Protein AF-C2ENM9-F1 (afdb_monomer_lite)

Radius of gyration: 16.43 Å; chains: 1; bounding box: 48×27×36 Å

Sequence (86 aa):
MTKQKYNKGLYSNNYSYTYKSNVPNELSDFNMGQRNAYYDYKNKKHFKLYPKLLINFLNLISNHRLNEIKEYIDGYNYESKRLKSK

Secondary structure (DSSP, 8-state):
----------------------------HHHHHHHHHHHHHHTTPPPPPP-HHHHHHHHHHTTTTTHHHHHHHHHHHHHHHHHHT-

pLDDT: mean 76.21, std 21.7, range [38.03, 95.25]

Foldseek 3Di:
DDPDPPDDDPDDDPPPPPPPDPDPDPDQLLNVLLVVLVVCVVVVHDQDDDPLVVLVVVCVVVVNPCVSVNSSPNSNVVNNVVSVVD

Structure (mmCIF, N/CA/C/O backbone):
data_AF-C2ENM9-F1
#
_entry.id   AF-C2ENM9-F1
#
loop_
_atom_site.group_PDB
_atom_site.id
_atom_site.type_symbol
_atom_site.label_atom_id
_atom_site.label_alt_id
_atom_site.label_comp_id
_atom_site.label_asym_id
_atom_site.label_entity_id
_atom_site.label_seq_id
_atom_site.pdbx_PDB_ins_code
_atom_site.Cartn_x
_atom_site.Cartn_y
_atom_site.Cartn_z
_atom_site.occupancy
_atom_site.B_iso_or_equiv
_atom_site.auth_seq_id
_atom_site.auth_comp_id
_atom_site.auth_asym_id
_atom_site.auth_atom_id
_atom_site.pdbx_PDB_model_num
ATOM 1 N N . MET A 1 1 ? 34.328 8.861 -20.254 1.00 44.22 1 MET A N 1
ATOM 2 C CA . MET A 1 1 ? 33.995 7.943 -19.141 1.00 44.22 1 MET A CA 1
ATOM 3 C C . MET A 1 1 ? 33.681 8.779 -17.912 1.00 44.22 1 MET A C 1
ATOM 5 O O . MET A 1 1 ? 34.600 9.340 -17.338 1.00 44.22 1 MET A O 1
ATOM 9 N N . THR A 1 2 ? 32.409 8.896 -17.525 1.00 39.25 2 THR A N 1
ATOM 10 C CA . THR A 1 2 ? 32.025 9.727 -16.366 1.00 39.25 2 THR A CA 1
ATOM 11 C C . THR A 1 2 ? 30.946 9.041 -15.524 1.00 39.25 2 THR A C 1
ATOM 13 O O . THR A 1 2 ? 29.926 9.617 -15.170 1.00 39.25 2 THR A O 1
ATOM 16 N N . LYS A 1 3 ? 31.171 7.765 -15.194 1.00 44.66 3 LYS A N 1
ATOM 17 C CA . LYS A 1 3 ? 30.583 7.127 -14.007 1.00 44.66 3 LYS A CA 1
ATOM 18 C C . LYS A 1 3 ? 31.479 7.529 -12.841 1.00 44.66 3 LYS A C 1
ATOM 20 O O . LYS A 1 3 ? 32.575 6.992 -12.821 1.00 44.66 3 LYS A O 1
ATOM 25 N N . GLN A 1 4 ? 31.081 8.457 -11.957 1.00 47.44 4 GLN A N 1
ATOM 26 C CA . GLN A 1 4 ? 31.586 8.543 -10.558 1.00 47.44 4 GLN A CA 1
ATOM 27 C C . GLN A 1 4 ? 31.109 9.766 -9.732 1.00 47.44 4 GLN A C 1
ATOM 29 O O . GLN A 1 4 ? 31.831 10.239 -8.861 1.00 47.44 4 GLN A O 1
ATOM 34 N N . LYS A 1 5 ? 29.891 10.298 -9.919 1.00 45.44 5 LYS A N 1
ATOM 35 C CA . LYS A 1 5 ? 29.375 11.360 -9.015 1.00 45.44 5 LYS A CA 1
ATOM 36 C C . LYS A 1 5 ? 27.930 11.166 -8.545 1.00 45.44 5 LYS A C 1
ATOM 38 O O . LYS A 1 5 ? 27.218 12.132 -8.321 1.00 45.44 5 LYS A O 1
ATOM 43 N N . TYR A 1 6 ? 27.515 9.919 -8.327 1.00 40.25 6 TYR A N 1
ATOM 44 C CA . TYR A 1 6 ? 26.246 9.590 -7.656 1.00 40.25 6 TYR A CA 1
ATOM 45 C C . TYR A 1 6 ? 26.423 9.393 -6.139 1.00 40.25 6 TYR A C 1
ATOM 47 O O . TYR A 1 6 ? 25.794 8.542 -5.526 1.00 40.25 6 TYR A O 1
ATOM 55 N N . ASN A 1 7 ? 27.320 10.170 -5.532 1.00 48.47 7 ASN A N 1
ATOM 56 C CA . ASN A 1 7 ? 27.545 10.180 -4.093 1.00 48.47 7 ASN A CA 1
ATOM 57 C C . ASN A 1 7 ? 27.649 11.626 -3.621 1.00 48.47 7 ASN A C 1
ATOM 59 O O . ASN A 1 7 ? 28.694 12.256 -3.783 1.00 48.47 7 ASN A O 1
ATOM 63 N N . LYS A 1 8 ? 26.554 12.134 -3.053 1.00 43.59 8 LYS A N 1
ATOM 64 C CA . LYS A 1 8 ? 26.542 12.955 -1.834 1.00 43.59 8 LYS A CA 1
ATOM 65 C C . LYS A 1 8 ? 25.095 13.271 -1.473 1.00 43.59 8 LYS A C 1
ATOM 67 O O . LYS A 1 8 ? 24.466 14.153 -2.049 1.00 43.59 8 LYS A O 1
ATOM 72 N N . GL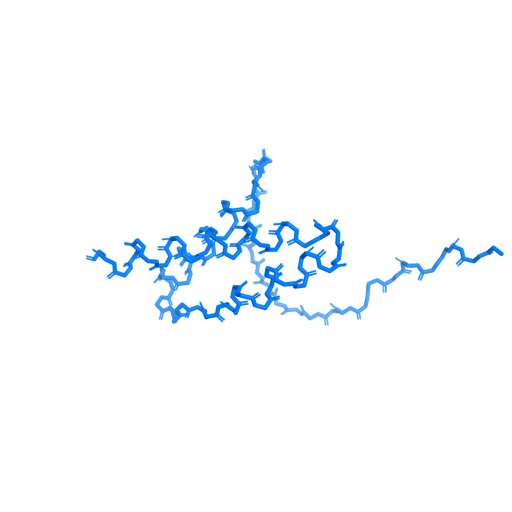Y A 1 9 ? 24.582 12.487 -0.527 1.00 48.34 9 GLY A N 1
ATOM 73 C CA . GLY A 1 9 ? 23.303 12.711 0.125 1.00 48.34 9 GLY A CA 1
ATOM 74 C C . GLY A 1 9 ? 23.298 14.049 0.854 1.00 48.34 9 GLY A C 1
ATOM 75 O O . GLY A 1 9 ? 23.970 14.220 1.867 1.00 48.34 9 GLY A O 1
ATOM 76 N N . LEU A 1 10 ? 22.523 14.987 0.324 1.00 43.31 10 LEU A N 1
ATOM 77 C CA . LEU A 1 10 ? 22.242 16.277 0.939 1.00 43.31 10 LEU A CA 1
ATOM 78 C C . LEU A 1 10 ? 20.735 16.522 0.907 1.00 43.31 10 LEU A C 1
ATOM 80 O O . LEU A 1 10 ? 20.250 17.384 0.191 1.00 43.31 10 LEU A O 1
ATOM 84 N N . TYR A 1 11 ? 19.999 15.748 1.698 1.00 40.25 11 TYR A N 1
ATOM 85 C CA . TYR A 1 11 ? 18.737 16.207 2.271 1.00 40.25 11 TYR A CA 1
ATOM 86 C C . TYR A 1 11 ? 18.724 15.801 3.741 1.00 40.25 11 TYR A C 1
ATOM 88 O O . TYR A 1 11 ? 18.190 14.770 4.139 1.00 40.25 11 TYR A O 1
ATOM 96 N N . SER A 1 12 ? 19.391 16.631 4.543 1.00 46.03 12 SER A N 1
ATOM 97 C CA . SER A 1 12 ? 19.163 16.703 5.980 1.00 46.03 12 SER A CA 1
ATOM 98 C C . SER A 1 12 ? 17.758 17.262 6.189 1.00 46.03 12 SER A C 1
ATOM 100 O O . SER A 1 12 ? 17.528 18.456 6.024 1.00 46.03 12 SER A O 1
ATOM 102 N N . ASN A 1 13 ? 16.809 16.387 6.504 1.00 40.16 13 ASN A N 1
ATOM 103 C CA . ASN A 1 13 ? 15.568 16.772 7.157 1.00 40.16 13 ASN A CA 1
ATOM 104 C C . ASN A 1 13 ? 15.418 15.883 8.387 1.00 40.16 13 ASN A C 1
ATOM 106 O O . ASN A 1 13 ? 15.205 14.675 8.281 1.00 40.16 13 ASN A O 1
ATOM 110 N N . ASN A 1 14 ? 15.579 16.507 9.553 1.00 44.38 14 ASN A N 1
ATOM 111 C CA . ASN A 1 14 ? 15.462 15.912 10.878 1.00 44.38 14 ASN A CA 1
ATOM 112 C C . ASN A 1 14 ? 14.011 15.497 11.177 1.00 44.38 14 ASN A C 1
ATOM 114 O O . ASN A 1 14 ? 13.337 16.099 12.009 1.00 44.38 14 ASN A O 1
ATOM 118 N N . TYR A 1 15 ? 13.532 14.441 10.527 1.00 39.19 15 TYR A N 1
ATOM 119 C CA . TYR A 1 15 ? 12.400 13.667 11.021 1.00 39.19 15 TYR A CA 1
ATOM 120 C C . TYR A 1 15 ? 12.964 12.473 11.779 1.00 39.19 15 TYR A C 1
ATOM 122 O O . TYR A 1 15 ? 13.360 11.474 11.180 1.00 39.19 15 TYR A O 1
ATOM 130 N N . SER A 1 16 ? 13.033 12.589 13.106 1.00 38.03 16 SER A N 1
ATOM 131 C CA . SER A 1 16 ? 13.407 11.476 13.979 1.00 38.03 16 SER A CA 1
ATOM 132 C C . SER A 1 16 ? 12.279 10.441 13.983 1.00 38.03 16 SER A C 1
ATOM 134 O O . SER A 1 16 ? 11.420 10.415 14.861 1.00 38.03 16 SER A O 1
ATOM 136 N N . TYR A 1 17 ? 12.242 9.609 12.947 1.00 38.06 17 TYR A N 1
ATOM 137 C CA . TYR A 1 17 ? 11.522 8.351 12.986 1.00 38.06 17 TYR A CA 1
ATOM 138 C C . TYR A 1 17 ? 12.447 7.327 13.637 1.00 38.06 17 TYR A C 1
ATOM 140 O O . TYR A 1 17 ? 13.395 6.828 13.033 1.00 38.06 17 TYR A O 1
ATOM 148 N N . THR A 1 18 ? 12.184 7.017 14.899 1.00 39.22 18 THR A N 1
ATOM 149 C CA . THR A 1 18 ? 12.853 5.938 15.619 1.00 39.22 18 THR A CA 1
ATOM 150 C C . THR A 1 18 ? 12.340 4.585 15.122 1.00 39.22 18 THR A C 1
ATOM 152 O O . THR A 1 18 ? 11.560 3.904 15.785 1.00 39.22 18 THR A O 1
ATOM 155 N N . TYR A 1 19 ? 12.794 4.149 13.945 1.00 43.78 19 TYR A N 1
ATOM 156 C CA . TYR A 1 19 ? 12.662 2.750 13.540 1.00 43.78 19 TYR A CA 1
ATOM 157 C C . TYR A 1 19 ? 13.718 1.935 14.299 1.00 43.78 19 TYR A C 1
ATOM 159 O O . TYR A 1 19 ? 14.821 1.695 13.812 1.00 43.78 19 TYR A O 1
ATOM 167 N N . LYS A 1 20 ? 13.411 1.505 15.529 1.00 43.41 20 LYS A N 1
ATOM 168 C CA . LYS A 1 20 ? 14.154 0.393 16.139 1.00 43.41 20 LYS A CA 1
ATOM 169 C C . LYS A 1 20 ? 13.839 -0.868 15.328 1.00 43.41 20 LYS A C 1
ATOM 171 O O . LYS A 1 20 ? 12.831 -1.517 15.584 1.00 43.41 20 LYS A O 1
ATOM 176 N N . SER A 1 21 ? 14.676 -1.206 14.349 1.00 40.22 21 SER A N 1
ATOM 177 C CA . SER A 1 21 ? 14.584 -2.472 13.615 1.00 40.22 21 SER A CA 1
ATOM 178 C C . SER A 1 21 ? 15.850 -3.294 13.833 1.00 40.22 21 SER A C 1
ATOM 180 O O . SER A 1 21 ? 16.766 -3.267 13.021 1.00 40.22 21 SER A O 1
ATOM 182 N N . ASN A 1 22 ? 15.885 -4.043 14.938 1.00 44.88 22 ASN A N 1
ATOM 183 C CA . ASN A 1 22 ? 16.851 -5.125 15.162 1.00 44.88 22 ASN A CA 1
ATOM 184 C C . ASN A 1 22 ? 16.301 -6.459 14.635 1.00 44.88 22 ASN A C 1
ATOM 186 O O . ASN A 1 22 ? 16.274 -7.446 15.363 1.00 44.88 22 ASN A O 1
ATOM 190 N N . VAL A 1 23 ? 15.814 -6.500 13.392 1.00 48.97 23 VAL A N 1
ATOM 191 C CA . VAL A 1 23 ? 15.514 -7.780 12.736 1.00 48.97 23 VAL A CA 1
ATOM 192 C C . VAL A 1 23 ? 15.879 -7.677 11.257 1.00 48.97 23 VAL A C 1
ATOM 194 O O . VAL A 1 23 ? 15.250 -6.886 10.548 1.00 48.97 23 VAL A O 1
ATOM 197 N N . PRO A 1 24 ? 16.853 -8.459 10.766 1.00 48.06 24 PRO A N 1
ATOM 198 C CA . PRO A 1 24 ? 17.055 -8.642 9.343 1.00 48.06 24 PRO A CA 1
ATOM 199 C C . PRO A 1 24 ? 15.977 -9.620 8.873 1.00 48.06 24 PRO A C 1
ATOM 201 O O . PRO A 1 24 ? 16.188 -10.824 8.825 1.00 48.06 24 PRO A O 1
ATOM 204 N N . ASN A 1 25 ? 14.773 -9.115 8.619 1.00 50.44 25 ASN A N 1
ATOM 205 C CA . ASN A 1 25 ? 13.816 -9.871 7.827 1.00 50.44 25 ASN A CA 1
ATOM 206 C C . ASN A 1 25 ? 13.989 -9.400 6.392 1.00 50.44 25 ASN A C 1
ATOM 208 O O . ASN A 1 25 ? 13.870 -8.201 6.139 1.00 50.44 25 ASN A O 1
ATOM 212 N N . GLU A 1 26 ? 14.243 -10.336 5.482 1.00 54.44 26 GLU A N 1
ATOM 213 C CA . GLU A 1 26 ? 14.006 -10.173 4.048 1.00 54.44 26 GLU A CA 1
ATOM 214 C C . GLU A 1 26 ? 12.523 -9.827 3.846 1.00 54.44 26 GLU A C 1
ATOM 216 O O . GLU A 1 26 ? 11.656 -10.669 3.613 1.00 54.44 26 GLU A O 1
ATOM 221 N N . LEU A 1 27 ? 12.181 -8.565 4.085 1.00 64.25 27 LEU A N 1
ATOM 222 C CA . LEU A 1 27 ? 10.831 -8.063 3.963 1.00 64.25 27 LEU A CA 1
ATOM 223 C C . LEU A 1 27 ? 10.611 -7.782 2.493 1.00 64.25 27 LEU A C 1
ATOM 225 O O . LEU A 1 27 ? 11.018 -6.737 2.003 1.00 64.25 27 LEU A O 1
ATOM 229 N N . SER A 1 28 ? 9.940 -8.717 1.821 1.00 87.38 28 SER A N 1
ATOM 230 C CA . SER A 1 28 ? 9.266 -8.438 0.553 1.00 87.38 28 SER A CA 1
ATOM 231 C C . SER A 1 28 ? 8.551 -7.085 0.639 1.00 87.38 28 SER A C 1
ATOM 233 O O . SER A 1 28 ? 7.906 -6.779 1.653 1.00 87.38 28 SER A O 1
ATOM 235 N N . ASP A 1 29 ? 8.627 -6.295 -0.431 1.00 91.00 29 ASP A N 1
ATOM 236 C CA . ASP A 1 29 ? 7.998 -4.976 -0.509 1.00 91.00 29 ASP A CA 1
ATOM 237 C C . ASP A 1 29 ? 6.499 -5.030 -0.202 1.00 91.00 29 ASP A C 1
ATOM 239 O O . ASP A 1 29 ? 5.948 -4.128 0.434 1.00 91.00 29 ASP A O 1
ATOM 243 N N . PHE A 1 30 ? 5.846 -6.146 -0.532 1.00 91.69 30 PHE A N 1
ATOM 244 C CA . PHE A 1 30 ? 4.463 -6.420 -0.158 1.00 91.69 30 PHE A CA 1
ATOM 245 C C . PHE A 1 30 ? 4.244 -6.389 1.363 1.00 91.69 30 PHE A C 1
ATOM 247 O O . PHE A 1 30 ? 3.336 -5.715 1.860 1.00 91.69 30 PHE A O 1
ATOM 254 N N . ASN A 1 31 ? 5.103 -7.060 2.134 1.00 92.62 31 ASN A N 1
ATOM 255 C CA . ASN A 1 31 ? 5.029 -7.055 3.597 1.00 92.62 31 ASN A CA 1
ATOM 256 C C . ASN A 1 31 ? 5.313 -5.659 4.166 1.00 92.62 31 ASN A C 1
ATOM 258 O O . ASN A 1 31 ? 4.720 -5.265 5.176 1.00 92.62 31 ASN A O 1
ATOM 262 N N . MET A 1 32 ? 6.190 -4.889 3.516 1.00 92.44 32 MET A N 1
ATOM 263 C CA . MET A 1 32 ? 6.441 -3.495 3.880 1.00 92.44 32 MET A CA 1
ATOM 264 C C . MET A 1 32 ? 5.189 -2.629 3.668 1.00 92.44 32 MET A C 1
ATOM 266 O O . MET A 1 32 ? 4.820 -1.849 4.552 1.00 92.44 32 MET A O 1
ATOM 270 N N . GLY A 1 33 ? 4.476 -2.832 2.557 1.00 92.88 33 GLY A N 1
ATOM 271 C CA . GLY A 1 33 ? 3.186 -2.204 2.276 1.00 92.88 33 GLY A CA 1
ATOM 272 C C . GLY A 1 33 ? 2.141 -2.492 3.352 1.00 92.88 33 GLY A C 1
ATOM 273 O O . GLY A 1 33 ? 1.534 -1.561 3.890 1.00 92.88 33 GLY A O 1
ATOM 274 N N . GLN A 1 34 ? 1.979 -3.764 3.732 1.00 95.12 34 GLN A N 1
ATOM 275 C CA . GLN A 1 34 ? 1.055 -4.154 4.804 1.00 95.12 34 GLN A CA 1
ATOM 276 C C . GLN A 1 34 ? 1.398 -3.474 6.133 1.00 95.12 34 GLN A C 1
ATOM 278 O O . GLN A 1 34 ? 0.533 -2.889 6.784 1.00 95.12 34 GLN A O 1
ATOM 283 N N . ARG A 1 35 ? 2.673 -3.499 6.538 1.00 94.00 35 ARG A N 1
ATOM 284 C CA . ARG A 1 35 ? 3.112 -2.875 7.797 1.00 94.00 35 ARG A CA 1
ATOM 285 C C . ARG A 1 35 ? 2.800 -1.383 7.836 1.00 94.00 35 ARG A C 1
ATOM 287 O O . ARG A 1 35 ? 2.345 -0.891 8.868 1.00 94.00 35 ARG A O 1
ATOM 294 N N . ASN A 1 36 ? 2.987 -0.681 6.722 1.00 93.94 36 ASN A N 1
ATOM 295 C CA . ASN A 1 36 ? 2.681 0.744 6.639 1.00 93.94 36 ASN A CA 1
ATOM 296 C C . ASN A 1 36 ? 1.175 1.023 6.708 1.00 93.94 36 ASN A C 1
ATOM 298 O O . ASN A 1 36 ? 0.768 1.941 7.417 1.00 93.94 36 ASN A O 1
ATOM 302 N N . ALA A 1 37 ? 0.337 0.214 6.056 1.00 93.75 37 ALA A N 1
ATOM 303 C CA . ALA A 1 37 ? -1.115 0.329 6.193 1.00 93.75 37 ALA A CA 1
ATOM 304 C C . ALA A 1 37 ? -1.568 0.075 7.640 1.00 93.75 37 ALA A C 1
ATOM 306 O O . ALA A 1 37 ? -2.353 0.847 8.190 1.00 93.75 37 ALA A O 1
ATOM 307 N N . TYR A 1 38 ? -1.028 -0.953 8.295 1.00 93.19 38 TYR A N 1
ATOM 308 C CA . TYR A 1 38 ? -1.317 -1.228 9.701 1.00 93.19 38 TYR A CA 1
ATOM 309 C C . TYR A 1 38 ? -0.865 -0.089 10.627 1.00 93.19 38 TYR A C 1
ATOM 311 O O . TYR A 1 38 ? -1.585 0.291 11.552 1.00 93.19 38 TYR A O 1
ATOM 319 N N . TYR A 1 39 ? 0.308 0.495 10.368 1.00 93.31 39 TYR A N 1
ATOM 320 C CA . TYR A 1 39 ? 0.787 1.666 11.095 1.00 93.31 39 TYR A CA 1
ATOM 321 C C . TYR A 1 39 ? -0.160 2.860 10.922 1.00 93.31 39 TYR A C 1
ATOM 323 O O . TYR A 1 39 ? -0.531 3.486 11.915 1.00 93.31 39 TYR A O 1
ATOM 331 N N . ASP A 1 40 ? -0.595 3.163 9.698 1.00 92.19 40 ASP A N 1
ATOM 332 C CA . ASP A 1 40 ? -1.541 4.254 9.444 1.00 92.19 40 ASP A CA 1
ATOM 333 C C . ASP A 1 40 ? -2.870 4.022 10.185 1.00 92.19 40 ASP A C 1
ATOM 335 O O . ASP A 1 40 ? -3.346 4.926 10.874 1.00 92.19 40 ASP A O 1
ATOM 339 N N . TYR A 1 41 ? -3.401 2.795 10.162 1.00 92.19 41 TYR A N 1
ATOM 340 C CA . TYR A 1 41 ? -4.599 2.416 10.920 1.00 92.19 41 TYR A CA 1
ATOM 341 C C . TYR A 1 41 ? -4.431 2.613 12.432 1.00 92.19 41 TYR A C 1
ATOM 343 O O . TYR A 1 41 ? -5.258 3.266 13.070 1.00 92.19 41 TYR A O 1
ATOM 351 N N . LYS A 1 42 ? -3.333 2.109 13.014 1.00 93.88 42 LYS A N 1
ATOM 352 C CA . LYS A 1 42 ? -3.051 2.231 14.455 1.00 93.88 42 LYS A CA 1
ATOM 353 C C . LYS A 1 42 ? -2.954 3.692 14.899 1.00 93.88 42 LYS A C 1
ATOM 355 O O . LYS A 1 42 ? -3.383 4.032 15.998 1.00 93.88 42 LYS A O 1
ATOM 360 N N . ASN A 1 43 ? -2.414 4.554 14.042 1.00 93.12 43 ASN A N 1
ATOM 361 C CA . ASN A 1 43 ? -2.295 5.987 14.303 1.00 93.12 43 ASN A CA 1
ATOM 362 C C . ASN A 1 43 ? -3.541 6.788 13.887 1.00 93.12 43 ASN A C 1
ATOM 364 O O . ASN A 1 43 ? -3.471 8.015 13.838 1.00 93.12 43 ASN A O 1
ATOM 368 N N . LYS A 1 44 ? -4.665 6.121 13.581 1.00 90.19 44 LYS A N 1
ATOM 369 C CA . LYS A 1 44 ? -5.931 6.738 13.144 1.00 90.19 44 LYS A CA 1
ATOM 370 C C . LYS A 1 44 ? -5.769 7.667 11.931 1.00 90.19 44 LYS A C 1
ATOM 372 O O . LYS A 1 44 ? -6.512 8.633 11.777 1.00 90.19 44 LYS A O 1
ATOM 377 N N . LYS A 1 45 ? -4.785 7.392 11.071 1.00 87.88 45 LYS A N 1
ATOM 378 C CA . LYS A 1 45 ? -4.576 8.124 9.820 1.00 87.88 45 LYS A CA 1
ATOM 379 C C . LYS A 1 45 ? -5.503 7.580 8.740 1.00 87.88 45 LYS A C 1
ATOM 381 O O . LYS A 1 45 ? -5.845 6.398 8.725 1.00 87.88 45 LYS A O 1
ATOM 386 N N . HIS A 1 46 ? -5.867 8.437 7.793 1.00 90.62 46 HIS A N 1
ATOM 387 C CA . HIS A 1 46 ? -6.556 7.992 6.588 1.00 90.62 46 HIS A CA 1
ATOM 388 C C . HIS A 1 46 ? -5.622 7.148 5.722 1.00 90.62 46 HIS A C 1
ATOM 390 O O . HIS A 1 46 ? -4.462 7.505 5.507 1.00 90.62 46 HIS A O 1
ATOM 396 N N . PHE A 1 47 ? -6.152 6.047 5.189 1.00 91.94 47 PHE A N 1
ATOM 397 C CA . PHE A 1 47 ? -5.424 5.235 4.223 1.00 91.94 47 PHE A CA 1
ATOM 398 C C . PHE A 1 47 ? -5.149 6.029 2.948 1.00 91.94 47 PHE A C 1
ATOM 400 O O . PHE A 1 47 ? -6.044 6.672 2.393 1.00 91.94 47 PHE A O 1
ATOM 407 N N . LYS A 1 48 ? -3.911 5.937 2.469 1.00 90.25 48 LYS A N 1
ATOM 408 C CA . LYS A 1 48 ? -3.479 6.561 1.220 1.00 90.25 48 LYS A CA 1
ATOM 409 C C . LYS A 1 48 ? -4.123 5.865 0.024 1.00 90.25 48 LYS A C 1
ATOM 411 O O . LYS A 1 48 ? -4.304 4.649 0.018 1.00 90.25 48 LYS A O 1
ATOM 416 N N . LEU A 1 49 ? -4.431 6.648 -1.006 1.00 89.62 49 LEU A N 1
ATOM 417 C CA . LEU A 1 49 ? -4.869 6.139 -2.300 1.00 89.62 49 LEU A CA 1
ATOM 418 C C . LEU A 1 49 ? -3.685 6.143 -3.258 1.00 89.62 49 LEU A C 1
ATOM 420 O O . LEU A 1 49 ? -3.117 7.189 -3.561 1.00 89.62 49 LEU A O 1
ATOM 424 N N . TYR A 1 50 ? -3.332 4.958 -3.740 1.00 86.25 50 TYR A N 1
ATOM 425 C CA . TYR A 1 50 ? -2.285 4.783 -4.733 1.00 86.25 50 TYR A CA 1
ATOM 426 C C . TYR A 1 50 ? -2.913 4.528 -6.108 1.00 86.25 50 TYR A C 1
ATOM 428 O O . TYR A 1 50 ? -3.749 3.625 -6.228 1.00 86.25 50 TYR A O 1
ATOM 436 N N . PRO A 1 51 ? -2.518 5.263 -7.165 1.00 87.94 51 PRO A N 1
ATOM 437 C CA . PRO A 1 51 ? -3.045 5.065 -8.511 1.00 87.94 51 PRO A CA 1
ATOM 438 C C . PRO A 1 51 ? -2.451 3.791 -9.136 1.00 87.94 51 PRO A C 1
ATOM 440 O O . PRO A 1 51 ?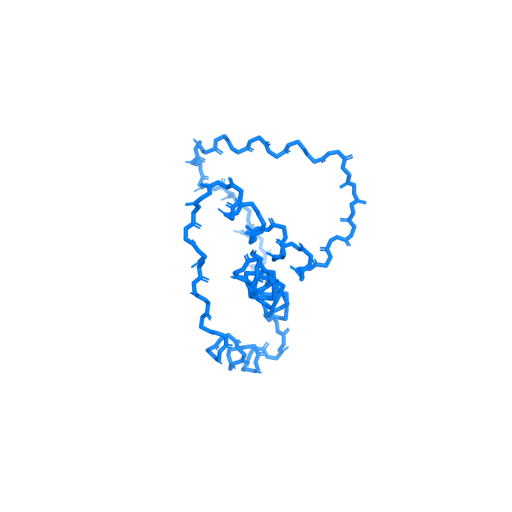 -1.559 3.843 -9.980 1.00 87.94 51 PRO A O 1
ATOM 443 N N . LYS A 1 52 ? -2.947 2.619 -8.717 1.00 86.44 52 LYS A N 1
ATOM 444 C CA . LYS A 1 52 ? -2.418 1.299 -9.108 1.00 86.44 52 LYS A CA 1
ATOM 445 C C . LYS A 1 52 ? -2.337 1.110 -10.627 1.00 86.44 52 LYS A C 1
ATOM 447 O O . LYS A 1 52 ? -1.358 0.561 -11.118 1.00 86.44 52 LYS A O 1
ATOM 452 N N . LEU A 1 53 ? -3.335 1.592 -11.371 1.00 87.38 53 LEU A N 1
ATOM 453 C CA . LEU A 1 53 ? -3.351 1.503 -12.836 1.00 87.38 53 LEU A CA 1
ATOM 454 C C . LEU A 1 53 ? -2.182 2.265 -13.473 1.00 87.38 53 LEU A C 1
ATOM 456 O O . LEU A 1 53 ? -1.509 1.722 -14.345 1.00 87.38 53 LEU A O 1
ATOM 460 N N . LEU A 1 54 ? -1.894 3.478 -12.990 1.00 87.56 54 LEU A N 1
ATOM 461 C CA . LEU A 1 54 ? -0.771 4.280 -13.472 1.00 87.56 54 LEU A CA 1
ATOM 462 C C . LEU A 1 54 ? 0.564 3.594 -13.169 1.00 87.56 54 LEU A C 1
ATOM 464 O O . LEU A 1 54 ? 1.417 3.493 -14.045 1.00 87.56 54 LEU A O 1
ATOM 468 N N . ILE A 1 55 ? 0.734 3.076 -11.950 1.00 87.94 55 ILE A N 1
ATOM 469 C CA . ILE A 1 55 ? 1.971 2.389 -11.559 1.00 87.94 55 ILE A CA 1
ATOM 470 C C . ILE A 1 55 ? 2.178 1.109 -12.365 1.00 87.94 55 ILE A C 1
ATOM 472 O O . ILE A 1 55 ? 3.288 0.852 -12.820 1.00 87.94 55 ILE A O 1
ATOM 476 N N . ASN A 1 56 ? 1.121 0.335 -12.612 1.00 86.62 56 ASN A N 1
ATOM 477 C CA . ASN A 1 56 ? 1.208 -0.851 -13.460 1.00 86.62 56 ASN A CA 1
ATOM 478 C C . ASN A 1 56 ? 1.631 -0.499 -14.891 1.00 86.62 56 ASN A C 1
ATOM 480 O O . ASN A 1 56 ? 2.486 -1.179 -15.455 1.00 86.62 56 ASN A O 1
ATOM 484 N N . PHE A 1 57 ? 1.067 0.571 -15.457 1.00 88.12 57 PHE A N 1
ATOM 485 C CA . PHE A 1 57 ? 1.426 1.052 -16.789 1.00 88.12 57 PHE A CA 1
ATOM 486 C C . PHE A 1 57 ? 2.892 1.499 -16.859 1.00 88.12 57 PHE A C 1
ATOM 488 O O . PHE A 1 57 ? 3.635 1.063 -17.736 1.00 88.12 57 PHE A O 1
ATOM 495 N N . LEU A 1 58 ? 3.346 2.292 -15.885 1.00 88.81 58 LEU A N 1
ATOM 496 C CA . LEU A 1 58 ? 4.745 2.712 -15.790 1.00 88.81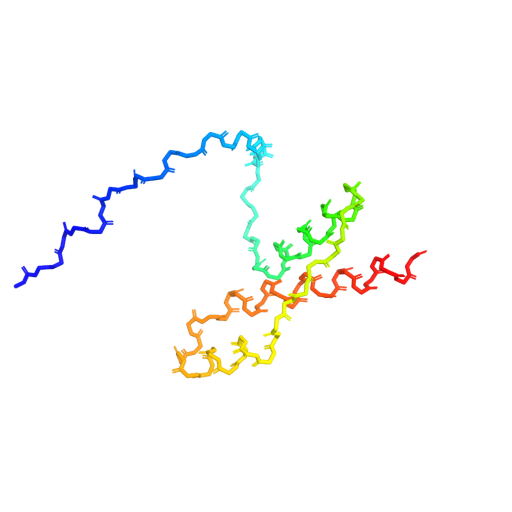 58 LEU A CA 1
ATOM 497 C C . LEU A 1 58 ? 5.690 1.522 -15.570 1.00 88.81 58 LEU A C 1
ATOM 499 O O . LEU A 1 58 ? 6.786 1.498 -16.129 1.00 88.81 58 LEU A O 1
ATOM 503 N N . ASN A 1 59 ? 5.279 0.513 -14.798 1.00 90.00 59 ASN A N 1
ATOM 504 C CA . ASN A 1 59 ? 6.074 -0.695 -14.585 1.00 90.00 59 ASN A CA 1
ATOM 505 C C . ASN A 1 59 ? 6.256 -1.479 -15.891 1.00 90.00 59 ASN A C 1
ATOM 507 O O . ASN A 1 59 ? 7.347 -1.964 -16.170 1.00 90.00 59 ASN A O 1
ATOM 511 N N . LEU A 1 60 ? 5.210 -1.553 -16.716 1.00 88.75 60 LEU A N 1
ATOM 512 C CA . LEU A 1 60 ? 5.285 -2.184 -18.031 1.00 88.75 60 LEU A CA 1
ATOM 513 C C . LEU A 1 60 ? 6.243 -1.422 -18.961 1.00 88.75 60 LEU A C 1
ATOM 515 O O . LEU A 1 60 ? 7.148 -2.026 -19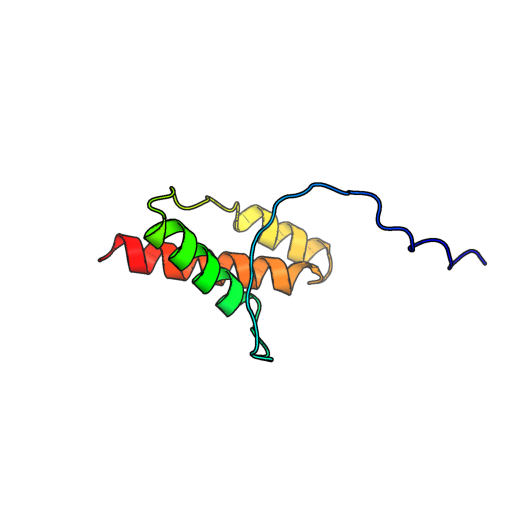.529 1.00 88.75 60 LEU A O 1
ATOM 519 N N . ILE A 1 61 ? 6.102 -0.094 -19.060 1.00 91.81 61 ILE A N 1
ATOM 520 C CA . ILE A 1 61 ? 6.977 0.747 -19.903 1.00 91.81 61 ILE A CA 1
ATOM 521 C C . ILE A 1 61 ? 8.440 0.668 -19.456 1.00 91.81 61 ILE A C 1
ATOM 523 O O . ILE A 1 61 ? 9.355 0.693 -20.274 1.00 91.81 61 ILE A O 1
ATOM 527 N N . SER A 1 62 ? 8.673 0.567 -18.150 1.00 89.31 62 SER A N 1
ATOM 528 C CA . SER A 1 62 ? 10.016 0.513 -17.569 1.00 89.31 62 SER A CA 1
ATOM 529 C C . SER A 1 62 ? 10.636 -0.887 -17.560 1.00 89.31 62 SER A C 1
ATOM 531 O O . SER A 1 62 ? 11.666 -1.076 -16.913 1.00 89.31 62 SER A O 1
ATOM 533 N N . ASN A 1 63 ? 10.052 -1.857 -18.272 1.00 90.50 63 ASN A N 1
ATOM 534 C CA . ASN A 1 63 ? 10.510 -3.246 -18.304 1.00 90.50 63 ASN A CA 1
ATOM 535 C C . ASN A 1 63 ? 10.626 -3.855 -16.893 1.00 90.50 63 ASN A C 1
ATOM 537 O O . ASN A 1 63 ? 11.667 -4.381 -16.503 1.00 90.50 63 ASN A O 1
ATOM 541 N N . HIS A 1 64 ? 9.559 -3.718 -16.108 1.00 88.50 64 HIS A N 1
ATOM 542 C CA . HIS A 1 64 ? 9.405 -4.272 -14.761 1.00 88.50 64 HIS A CA 1
ATOM 543 C C . HIS A 1 64 ? 10.338 -3.700 -13.679 1.00 88.50 64 HIS A C 1
ATOM 545 O O . HIS A 1 64 ? 10.460 -4.272 -12.599 1.00 88.50 64 HIS A O 1
ATOM 551 N N . ARG A 1 65 ? 10.962 -2.538 -13.908 1.00 87.31 65 ARG A N 1
ATOM 552 C CA . ARG A 1 65 ? 11.850 -1.891 -12.919 1.00 87.31 65 ARG A CA 1
ATOM 553 C C . ARG A 1 65 ? 11.136 -1.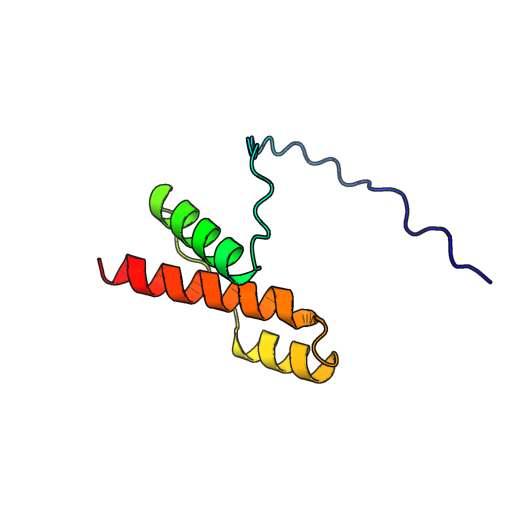313 -11.696 1.00 87.31 65 ARG A C 1
ATOM 555 O O . ARG A 1 65 ? 11.797 -0.936 -10.739 1.00 87.31 65 ARG A O 1
ATOM 562 N N . LEU A 1 66 ? 9.810 -1.212 -11.723 1.00 90.19 66 LEU A N 1
ATOM 563 C CA . LEU A 1 66 ? 8.983 -0.699 -10.627 1.00 90.19 66 LEU A CA 1
ATOM 564 C C . LEU A 1 66 ? 8.217 -1.828 -9.921 1.00 90.19 66 LEU A C 1
ATOM 566 O O . LEU A 1 66 ? 7.189 -1.571 -9.290 1.00 90.19 66 LEU A O 1
ATOM 570 N N . ASN A 1 67 ? 8.671 -3.080 -10.053 1.00 89.62 67 ASN A N 1
ATOM 571 C CA . ASN A 1 67 ? 7.960 -4.221 -9.486 1.00 89.62 67 ASN A CA 1
ATOM 572 C C . ASN A 1 67 ? 7.883 -4.138 -7.955 1.00 89.62 67 ASN A C 1
ATOM 574 O O . ASN A 1 67 ? 6.816 -4.365 -7.402 1.00 89.62 67 ASN A O 1
ATOM 578 N N . GLU A 1 68 ? 8.951 -3.672 -7.307 1.00 89.75 68 GLU A N 1
ATOM 579 C CA . GLU A 1 68 ? 9.014 -3.397 -5.863 1.00 89.75 68 GLU A CA 1
ATOM 580 C C . GLU A 1 68 ? 7.928 -2.395 -5.426 1.00 89.75 68 GLU A C 1
ATOM 582 O O . GLU A 1 68 ? 7.152 -2.638 -4.503 1.00 89.75 68 GLU A O 1
ATOM 587 N N . ILE A 1 69 ? 7.769 -1.286 -6.161 1.00 89.19 69 ILE A N 1
ATOM 588 C CA . ILE A 1 69 ? 6.735 -0.274 -5.877 1.00 89.19 69 ILE A CA 1
ATOM 589 C C . ILE A 1 69 ? 5.331 -0.850 -6.092 1.00 89.19 69 ILE A C 1
ATOM 591 O O . ILE A 1 69 ? 4.414 -0.570 -5.316 1.00 89.19 69 ILE A O 1
ATOM 595 N N . LYS A 1 70 ? 5.144 -1.653 -7.142 1.00 91.44 70 LYS A N 1
ATOM 596 C CA . LYS A 1 70 ? 3.876 -2.338 -7.404 1.00 91.44 70 LYS A CA 1
ATOM 597 C C . LYS A 1 70 ? 3.532 -3.300 -6.261 1.00 91.44 70 LYS A C 1
ATOM 599 O O . LYS A 1 70 ? 2.410 -3.251 -5.758 1.00 91.44 70 LYS A O 1
ATOM 604 N N . GLU A 1 71 ? 4.483 -4.125 -5.832 1.00 91.94 71 GLU A N 1
ATOM 605 C CA . GLU A 1 71 ? 4.322 -5.077 -4.728 1.00 91.94 71 GLU A CA 1
ATOM 606 C C . GLU A 1 71 ? 4.015 -4.364 -3.410 1.00 91.94 71 GLU A C 1
ATOM 608 O O . GLU A 1 71 ? 3.067 -4.7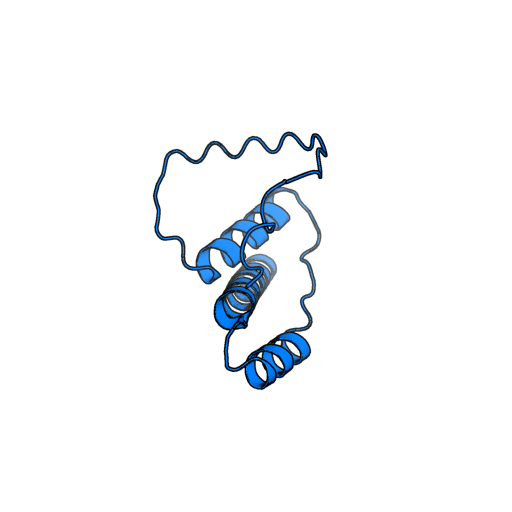34 -2.714 1.00 91.94 71 GLU A O 1
ATOM 613 N N . TYR A 1 72 ? 4.723 -3.274 -3.117 1.00 94.06 72 TYR A N 1
ATOM 614 C CA . TYR A 1 72 ? 4.440 -2.416 -1.971 1.00 94.06 72 TYR A CA 1
ATOM 615 C C . TYR A 1 72 ? 3.000 -1.886 -1.977 1.00 94.06 72 TYR A C 1
ATOM 617 O O . TYR A 1 72 ? 2.281 -1.989 -0.977 1.00 94.06 72 TYR A O 1
ATOM 625 N N . ILE A 1 73 ? 2.549 -1.324 -3.103 1.00 93.44 73 ILE A N 1
ATOM 626 C CA . ILE A 1 73 ? 1.193 -0.771 -3.231 1.00 93.44 73 ILE A CA 1
ATOM 627 C C . ILE A 1 73 ? 0.141 -1.870 -3.072 1.00 93.44 73 ILE A C 1
ATOM 629 O O . ILE A 1 73 ? -0.906 -1.644 -2.456 1.00 93.44 73 ILE A O 1
ATOM 633 N N . ASP A 1 74 ? 0.410 -3.058 -3.606 1.00 92.88 74 ASP A N 1
ATOM 634 C CA . ASP A 1 74 ? -0.476 -4.209 -3.479 1.00 92.88 74 ASP A CA 1
ATOM 635 C C . ASP A 1 74 ? -0.611 -4.657 -2.022 1.00 92.88 74 ASP A C 1
ATOM 637 O O . ASP A 1 74 ? -1.735 -4.854 -1.550 1.00 92.88 74 ASP A O 1
ATOM 641 N N . GLY A 1 75 ? 0.500 -4.705 -1.286 1.00 92.94 75 GLY A N 1
ATOM 642 C CA . GLY A 1 75 ? 0.512 -5.010 0.142 1.00 92.94 75 GLY A CA 1
ATOM 643 C C . GLY A 1 75 ? -0.248 -3.984 0.978 1.00 92.94 75 GLY A C 1
ATOM 644 O O . GLY A 1 75 ? -1.093 -4.352 1.797 1.00 92.94 75 GLY A O 1
ATOM 645 N N . TYR A 1 76 ? -0.012 -2.692 0.730 1.00 95.25 76 TYR A N 1
ATOM 646 C CA . TYR A 1 76 ? -0.709 -1.609 1.429 1.00 95.25 76 TYR A CA 1
ATOM 647 C C . TYR A 1 76 ? -2.222 -1.685 1.200 1.00 95.25 76 TYR A C 1
ATOM 649 O O . TYR A 1 76 ? -3.001 -1.703 2.150 1.00 95.25 76 TYR A O 1
ATOM 657 N N . ASN A 1 77 ? -2.650 -1.805 -0.060 1.00 93.56 77 ASN A N 1
ATOM 658 C CA . ASN A 1 77 ? -4.068 -1.860 -0.412 1.00 93.56 77 ASN A CA 1
ATOM 659 C C . ASN A 1 77 ? -4.771 -3.105 0.142 1.00 93.56 77 ASN A C 1
ATOM 661 O O . ASN A 1 77 ? -5.931 -3.014 0.553 1.00 93.56 77 ASN A O 1
ATOM 665 N N . TYR A 1 78 ? -4.099 -4.260 0.138 1.00 94.12 78 TYR A N 1
ATOM 666 C CA . TYR A 1 78 ? -4.624 -5.492 0.724 1.00 94.12 78 TYR A CA 1
ATOM 667 C C . TYR A 1 78 ? -4.929 -5.303 2.212 1.00 94.12 78 TYR A C 1
ATOM 669 O O . TYR A 1 78 ? -6.050 -5.549 2.664 1.00 94.12 78 TYR A O 1
ATOM 677 N N . GLU A 1 79 ? -3.954 -4.792 2.960 1.00 94.44 79 GLU A N 1
ATOM 678 C CA . GLU A 1 79 ? -4.090 -4.563 4.393 1.00 94.44 79 GLU A CA 1
ATOM 679 C C . GLU A 1 79 ? -5.139 -3.490 4.705 1.00 94.44 79 GLU A C 1
ATOM 681 O O . GLU A 1 79 ? -5.998 -3.702 5.559 1.00 94.44 79 GLU A O 1
ATOM 686 N N . SER A 1 80 ? -5.139 -2.367 3.978 1.00 92.88 80 SER A N 1
ATOM 687 C CA . SER A 1 80 ? -6.143 -1.312 4.152 1.00 92.88 80 SER A CA 1
ATOM 688 C C . SER A 1 80 ? -7.565 -1.830 3.952 1.00 92.88 80 SER A C 1
ATOM 690 O O . SER A 1 80 ? -8.461 -1.450 4.702 1.00 92.88 80 SER A O 1
ATOM 692 N N . LYS A 1 81 ? -7.796 -2.703 2.961 1.00 93.56 81 LYS A N 1
ATOM 693 C CA . LYS A 1 81 ? -9.106 -3.341 2.762 1.00 93.56 81 LYS A CA 1
ATOM 694 C C . LYS A 1 81 ? -9.460 -4.246 3.936 1.00 93.56 81 LYS A C 1
ATOM 696 O O . LYS A 1 81 ? -10.552 -4.119 4.474 1.00 93.56 81 LYS A O 1
ATOM 701 N N . ARG A 1 82 ? -8.528 -5.099 4.374 1.00 93.81 82 ARG A N 1
ATOM 702 C CA . ARG A 1 82 ? -8.745 -6.002 5.512 1.00 93.81 82 ARG A CA 1
ATOM 703 C C . ARG A 1 82 ? -9.095 -5.247 6.796 1.00 93.81 82 ARG A C 1
ATOM 705 O O . ARG A 1 82 ? -9.971 -5.683 7.531 1.00 93.81 82 ARG A O 1
ATOM 712 N N . LEU A 1 83 ? -8.419 -4.130 7.063 1.00 91.56 83 LEU A N 1
ATOM 713 C CA . LEU A 1 83 ? -8.631 -3.311 8.260 1.00 91.56 83 LEU A CA 1
ATOM 714 C C . LEU A 1 83 ? -9.912 -2.470 8.203 1.00 91.56 83 LEU A C 1
ATOM 716 O O . LEU A 1 83 ? -10.468 -2.176 9.251 1.00 91.56 83 LEU A O 1
ATOM 720 N N . LYS A 1 84 ? -10.392 -2.098 7.009 1.00 88.44 84 LYS A N 1
ATOM 721 C CA . LYS A 1 84 ? -11.706 -1.451 6.837 1.00 88.44 84 LYS A CA 1
ATOM 722 C C . LYS A 1 84 ? -12.877 -2.406 7.056 1.00 88.44 84 LYS A C 1
ATOM 724 O O . LYS A 1 84 ? -13.960 -1.949 7.392 1.00 88.44 84 LYS A O 1
ATOM 729 N N . SER A 1 85 ? -12.669 -3.699 6.817 1.00 84.12 85 SER A N 1
ATOM 730 C CA . SER A 1 85 ? -13.687 -4.737 7.007 1.00 84.12 85 SER A CA 1
ATOM 731 C C . SER A 1 85 ? -13.749 -5.288 8.440 1.00 84.12 85 SER A C 1
ATOM 733 O O . SER A 1 85 ? -14.478 -6.250 8.666 1.00 84.12 85 SER A O 1
ATOM 735 N N . LYS A 1 86 ? -12.962 -4.741 9.376 1.00 71.81 86 LYS A N 1
ATOM 736 C CA . LYS A 1 86 ? -12.984 -5.078 10.807 1.00 71.81 86 LYS A CA 1
ATOM 737 C C . LYS A 1 86 ? -13.789 -4.050 11.584 1.00 71.81 86 LYS A C 1
ATOM 739 O O . LYS A 1 86 ? -14.483 -4.487 12.523 1.00 71.81 86 LYS A O 1
#

Organism: NCBI:txid525365